Protein AF-A0A3D2ENX6-F1 (afdb_monomer_lite)

Sequence (93 aa):
MRIFSKSVQDPETINLAERRFDVSVSRLKRARRLTLRIDTNASRVKISAPASVDAELVHGFLERNRPWLERQIAARPELEIVRDGSLIPFRGQ

pLDDT: mean 75.09, std 18.91, range [33.72, 91.25]

Foldseek 3Di:
DDDDPPQLDADQWDQAPNDIAGEAEAADCPDPDWDWDADLQNSYIYIYDHNPDGNVVNVVVCVVCRVVVNVVCVVDPDDDHDDDDDDDDDPDD

Secondary structure (DSSP, 8-state):
--------PPP-EEEETTEEEEEEEEEETT--S-EEEEETTTTEEEEEEETTS-HHHHHHHHHHTHHHHHHHHHHS-------S---------

Structure (mmCIF, N/CA/C/O backbone):
data_AF-A0A3D2ENX6-F1
#
_entry.id   AF-A0A3D2ENX6-F1
#
loop_
_atom_site.group_PDB
_atom_site.id
_atom_site.type_symbol
_atom_site.label_atom_id
_atom_site.label_alt_id
_atom_site.label_comp_id
_atom_site.label_asym_id
_atom_site.label_entity_id
_atom_site.label_seq_id
_atom_site.pdbx_PDB_ins_code
_atom_site.Cartn_x
_atom_site.Cartn_y
_atom_site.Cartn_z
_atom_site.occupancy
_atom_site.B_iso_or_equiv
_atom_site.auth_seq_id
_atom_site.auth_comp_id
_atom_site.auth_asym_id
_atom_site.auth_atom_id
_atom_site.pdbx_PDB_model_num
ATOM 1 N N . MET A 1 1 ? -1.071 -5.110 -37.834 1.00 35.78 1 MET A N 1
ATOM 2 C CA . MET A 1 1 ? -2.110 -5.206 -36.788 1.00 35.78 1 MET A CA 1
ATOM 3 C C . MET A 1 1 ? -1.449 -4.970 -35.429 1.00 35.78 1 MET A C 1
ATOM 5 O O . MET A 1 1 ? -0.865 -5.891 -34.881 1.00 35.78 1 MET A O 1
ATOM 9 N N . ARG A 1 2 ? -1.397 -3.722 -34.940 1.00 39.34 2 ARG A N 1
ATOM 10 C CA . ARG A 1 2 ? -0.836 -3.395 -33.615 1.00 39.34 2 ARG A CA 1
ATOM 11 C C . ARG A 1 2 ? -2.001 -3.341 -32.634 1.00 39.34 2 ARG A C 1
ATOM 13 O O . ARG A 1 2 ? -2.753 -2.377 -32.615 1.00 39.34 2 ARG A O 1
ATOM 20 N N . ILE A 1 3 ? -2.187 -4.441 -31.920 1.00 49.38 3 ILE A N 1
ATOM 21 C CA . ILE A 1 3 ? -3.139 -4.574 -30.818 1.00 49.38 3 ILE A CA 1
ATOM 22 C C . ILE A 1 3 ? -2.800 -3.522 -29.760 1.00 49.38 3 ILE A C 1
ATOM 24 O O . ILE A 1 3 ? -1.647 -3.382 -29.362 1.00 49.38 3 ILE A O 1
ATOM 28 N N . PHE A 1 4 ? -3.810 -2.745 -29.387 1.00 45.41 4 PHE A N 1
ATOM 29 C CA . PHE A 1 4 ? -3.758 -1.637 -28.447 1.00 45.41 4 PHE A CA 1
ATOM 30 C C . PHE A 1 4 ? -3.055 -2.045 -27.147 1.00 45.41 4 PHE A C 1
ATOM 32 O O . PHE A 1 4 ? -3.607 -2.801 -26.347 1.00 45.41 4 PHE A O 1
ATOM 39 N N . SER A 1 5 ? -1.845 -1.529 -26.925 1.00 45.88 5 SER A N 1
ATOM 40 C CA . SER A 1 5 ? -1.181 -1.576 -25.626 1.00 45.88 5 SER A CA 1
ATOM 41 C C . SER A 1 5 ? -2.014 -0.743 -24.660 1.00 45.88 5 SER A C 1
ATOM 43 O O . SER A 1 5 ? -1.860 0.474 -24.580 1.00 45.88 5 SER A O 1
ATOM 45 N N . LYS A 1 6 ? -2.960 -1.374 -23.964 1.00 50.25 6 LYS A N 1
ATOM 46 C CA . LYS A 1 6 ? -3.630 -0.758 -22.825 1.00 50.25 6 LYS A CA 1
ATOM 47 C C . LYS A 1 6 ? -2.527 -0.483 -21.807 1.00 50.25 6 LYS A C 1
ATOM 49 O O . LYS A 1 6 ? -2.043 -1.419 -21.182 1.00 50.25 6 LYS A O 1
ATOM 54 N N . SER A 1 7 ? -2.060 0.763 -21.721 1.00 58.69 7 SER A N 1
ATOM 55 C CA . SER A 1 7 ? -1.081 1.184 -20.721 1.00 58.69 7 SER A CA 1
ATOM 56 C C . SER A 1 7 ? -1.655 0.841 -19.352 1.00 58.69 7 SER A C 1
ATOM 58 O O . SER A 1 7 ? -2.559 1.522 -18.874 1.00 58.69 7 SER A O 1
ATOM 60 N N . VAL A 1 8 ? -1.205 -0.268 -18.764 1.00 68.50 8 VAL A N 1
ATOM 61 C CA . VAL A 1 8 ? -1.619 -0.659 -17.419 1.00 68.50 8 VAL A CA 1
ATOM 62 C C . VAL A 1 8 ? -0.996 0.373 -16.495 1.00 68.50 8 VAL A C 1
ATOM 64 O O . VAL A 1 8 ? 0.224 0.446 -16.361 1.00 68.50 8 VAL A O 1
ATOM 67 N N . GLN A 1 9 ? -1.836 1.240 -15.946 1.00 83.44 9 GLN A N 1
ATOM 68 C CA . GLN A 1 9 ? -1.423 2.236 -14.971 1.00 83.44 9 GLN A CA 1
ATOM 69 C C . GLN A 1 9 ? -1.404 1.608 -13.580 1.00 83.44 9 GLN A C 1
ATOM 71 O O . GLN A 1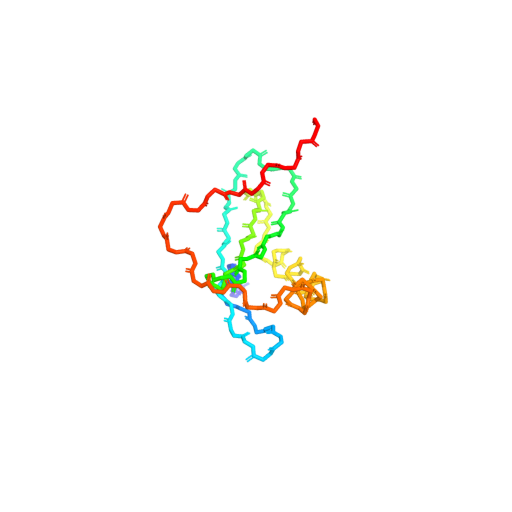 9 ? -2.099 0.625 -13.300 1.00 83.44 9 GLN A O 1
ATOM 76 N N . ASP A 1 10 ? -0.567 2.176 -12.719 1.00 86.56 10 ASP A N 1
ATOM 77 C CA . ASP A 1 10 ? -0.528 1.810 -11.313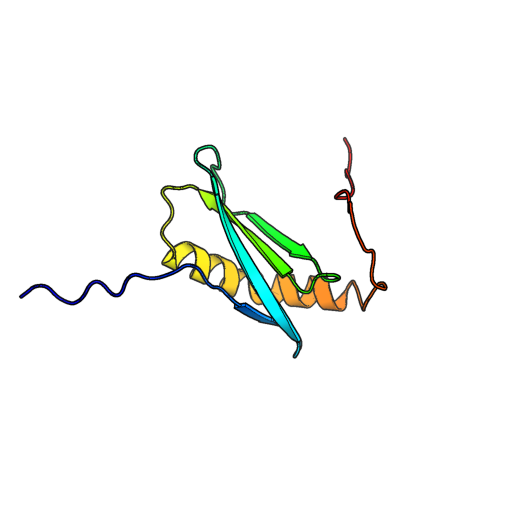 1.00 86.56 10 ASP A CA 1
ATOM 78 C C . ASP A 1 10 ? -1.906 2.034 -10.660 1.00 86.56 10 ASP A C 1
ATOM 80 O O . ASP A 1 10 ? -2.618 2.965 -11.042 1.00 86.56 10 ASP A O 1
ATOM 84 N N . PRO A 1 11 ? -2.316 1.181 -9.706 1.00 85.44 11 PRO A N 1
ATOM 85 C CA . PRO A 1 11 ? -3.579 1.366 -9.006 1.00 85.44 11 PRO A CA 1
ATOM 86 C C . PRO A 1 11 ? -3.558 2.687 -8.234 1.00 85.44 11 PRO A C 1
ATOM 88 O O . PRO A 1 11 ? -2.614 2.953 -7.492 1.00 85.44 11 PRO A O 1
ATOM 91 N N . GLU A 1 12 ? -4.610 3.488 -8.395 1.00 88.88 12 GLU A N 1
ATOM 92 C CA . GLU A 1 12 ? -4.760 4.786 -7.722 1.00 88.88 12 GLU A CA 1
ATOM 93 C C . GLU A 1 12 ? -5.566 4.679 -6.426 1.00 88.88 12 GLU A C 1
ATOM 95 O O . GLU A 1 12 ? -5.374 5.468 -5.509 1.00 88.88 12 GLU A O 1
ATOM 100 N N . THR A 1 13 ? -6.472 3.701 -6.321 1.00 89.81 13 THR A N 1
ATOM 101 C CA . THR A 1 13 ? -7.314 3.493 -5.133 1.00 89.81 13 THR A CA 1
ATOM 102 C C . THR A 1 13 ? -7.629 2.014 -4.915 1.00 89.81 13 THR A C 1
ATOM 104 O O . THR A 1 13 ? -7.577 1.209 -5.844 1.00 89.81 13 THR A O 1
ATOM 107 N N . ILE A 1 14 ? -7.968 1.651 -3.677 1.00 88.56 14 ILE A N 1
ATOM 108 C CA . ILE A 1 14 ? -8.453 0.317 -3.303 1.00 88.56 14 ILE A CA 1
ATOM 109 C C . ILE A 1 14 ? -9.539 0.416 -2.227 1.00 88.56 14 ILE A C 1
ATOM 111 O O . ILE A 1 14 ? -9.457 1.256 -1.333 1.00 88.56 14 ILE A O 1
ATOM 115 N N . ASN A 1 15 ? -10.551 -0.454 -2.291 1.00 90.25 15 ASN A N 1
ATOM 116 C CA . ASN A 1 15 ? -11.591 -0.549 -1.262 1.00 90.25 15 ASN A CA 1
ATOM 117 C C . ASN A 1 15 ? -11.299 -1.725 -0.311 1.00 90.25 15 ASN A C 1
ATOM 119 O O . ASN A 1 15 ? -11.224 -2.887 -0.735 1.00 90.25 15 ASN A O 1
ATOM 123 N N . LEU A 1 16 ? -11.143 -1.417 0.976 1.00 85.19 16 LEU A N 1
ATOM 124 C CA . LEU A 1 16 ? -10.762 -2.342 2.045 1.00 85.19 16 LEU A CA 1
ATOM 125 C C . LEU A 1 16 ? -11.690 -2.128 3.241 1.00 85.19 16 LEU A C 1
ATOM 127 O O . LEU A 1 16 ? -11.825 -0.988 3.680 1.00 85.19 16 LEU A O 1
ATOM 131 N N . ALA A 1 17 ? -12.297 -3.192 3.779 1.00 82.69 17 ALA A N 1
ATOM 132 C CA . ALA A 1 17 ? -13.198 -3.097 4.938 1.00 82.69 17 ALA A CA 1
ATOM 133 C C . ALA A 1 17 ? -14.227 -1.944 4.820 1.00 82.69 17 ALA A C 1
ATOM 135 O O . ALA A 1 17 ? -14.348 -1.113 5.715 1.00 82.69 17 ALA A O 1
ATOM 136 N N . GLU A 1 18 ? -14.893 -1.849 3.660 1.00 82.38 18 GLU A N 1
ATOM 137 C CA . GLU A 1 18 ? -15.892 -0.812 3.320 1.00 82.38 18 GLU A CA 1
ATOM 138 C C . GLU A 1 18 ? -15.375 0.641 3.290 1.00 82.38 18 GLU A C 1
ATOM 140 O O . GLU A 1 18 ? -16.144 1.585 3.121 1.00 82.38 18 GLU A O 1
ATOM 145 N N . ARG A 1 19 ? -14.056 0.839 3.369 1.00 83.00 19 ARG A N 1
ATOM 146 C CA . ARG A 1 19 ? -13.394 2.144 3.268 1.00 83.00 19 ARG A CA 1
ATOM 147 C C . ARG A 1 19 ? -12.565 2.232 1.993 1.00 83.00 19 ARG A C 1
ATOM 149 O O . ARG A 1 19 ? -11.944 1.259 1.564 1.00 83.00 19 ARG A O 1
ATOM 156 N N . ARG A 1 20 ? -12.519 3.423 1.396 1.00 86.94 20 ARG A N 1
ATOM 157 C CA . ARG A 1 20 ? -11.642 3.714 0.258 1.00 86.94 20 ARG A CA 1
ATOM 158 C C . ARG A 1 20 ? -10.279 4.175 0.758 1.00 86.94 20 ARG A C 1
ATOM 160 O O . ARG A 1 20 ? -10.204 5.067 1.597 1.00 86.94 20 ARG A O 1
ATOM 167 N N . PHE A 1 21 ? -9.227 3.591 0.200 1.00 87.94 21 PHE A N 1
ATOM 168 C CA . PHE A 1 21 ? -7.848 3.985 0.434 1.00 87.94 21 PHE A CA 1
ATOM 169 C C . PHE A 1 21 ? -7.210 4.484 -0.861 1.00 87.94 21 PHE A C 1
ATOM 171 O O . PHE A 1 21 ? -7.325 3.833 -1.901 1.00 87.94 21 PHE A O 1
ATOM 178 N N . ASP A 1 22 ? -6.495 5.600 -0.782 1.00 90.56 22 ASP A N 1
ATOM 179 C CA . ASP A 1 22 ? -5.636 6.088 -1.861 1.00 90.56 22 ASP A CA 1
ATOM 180 C C . ASP A 1 22 ? -4.398 5.203 -1.980 1.00 90.56 22 ASP A C 1
ATOM 182 O O . ASP A 1 22 ? -3.734 4.918 -0.984 1.00 90.56 22 ASP A O 1
ATOM 186 N N . VAL A 1 23 ? -4.045 4.788 -3.189 1.00 90.69 23 VAL A N 1
ATOM 187 C CA . VAL A 1 23 ? -2.860 3.976 -3.455 1.00 90.69 23 VAL A CA 1
ATOM 188 C C . VAL A 1 23 ? -1.795 4.853 -4.099 1.00 90.69 23 VAL A C 1
ATOM 190 O O . VAL A 1 23 ? -1.992 5.468 -5.139 1.00 90.69 23 VAL A O 1
ATOM 193 N N . SER A 1 24 ? -0.629 4.920 -3.466 1.00 89.75 24 SER A N 1
ATOM 194 C CA . SER A 1 24 ? 0.531 5.636 -3.992 1.00 89.75 24 SER A CA 1
ATOM 195 C C . SER A 1 24 ? 1.633 4.648 -4.336 1.00 89.75 24 SER A C 1
ATOM 197 O O . SER A 1 24 ? 2.195 4.003 -3.445 1.00 89.75 24 SER A O 1
ATOM 199 N N . VAL A 1 25 ? 1.981 4.555 -5.618 1.00 88.88 25 VAL A N 1
ATOM 200 C CA . VAL A 1 25 ? 3.057 3.680 -6.092 1.00 88.88 25 VAL A CA 1
ATOM 201 C C . VAL A 1 25 ? 4.329 4.489 -6.323 1.00 88.88 25 VAL A C 1
ATOM 203 O O . VAL A 1 25 ? 4.396 5.373 -7.169 1.00 88.88 25 VAL A O 1
ATOM 206 N N . SER A 1 26 ? 5.371 4.187 -5.554 1.00 88.38 26 SER A N 1
ATOM 207 C CA . SER A 1 26 ? 6.703 4.770 -5.713 1.00 88.38 26 SER A CA 1
ATOM 208 C C . SER A 1 26 ? 7.611 3.820 -6.485 1.00 88.38 26 SER A C 1
ATOM 210 O O . SER A 1 26 ? 7.945 2.733 -6.004 1.00 88.38 26 SER A O 1
ATOM 212 N N . ARG A 1 27 ? 8.047 4.255 -7.671 1.00 87.44 27 ARG A N 1
ATOM 213 C CA . ARG A 1 27 ? 8.980 3.525 -8.539 1.00 87.44 27 ARG A CA 1
ATOM 214 C C . ARG A 1 27 ? 10.421 3.850 -8.153 1.00 87.44 27 ARG A C 1
ATOM 216 O O . ARG A 1 27 ? 10.927 4.935 -8.426 1.00 87.44 27 ARG A O 1
ATOM 223 N N . LEU A 1 28 ? 11.096 2.911 -7.498 1.00 85.69 28 LEU A N 1
ATOM 224 C CA . LEU A 1 28 ? 12.437 3.112 -6.950 1.00 85.69 28 LEU A CA 1
ATOM 225 C C . LEU A 1 28 ? 13.477 2.335 -7.764 1.00 85.69 28 LEU A C 1
ATOM 227 O O . LEU A 1 28 ? 13.425 1.110 -7.850 1.00 85.69 28 LEU A O 1
ATOM 231 N N . LYS A 1 29 ? 14.489 3.033 -8.298 1.00 85.00 29 LYS A N 1
ATOM 232 C CA . LYS A 1 29 ? 15.577 2.417 -9.089 1.00 85.00 29 LYS A CA 1
ATOM 233 C C . LYS A 1 29 ? 16.420 1.407 -8.298 1.00 85.00 29 LYS A C 1
ATOM 235 O O . LYS A 1 29 ? 16.980 0.492 -8.883 1.00 85.00 29 LYS A O 1
ATOM 240 N N . ARG A 1 30 ? 16.525 1.582 -6.975 1.00 85.12 30 ARG A N 1
ATOM 241 C CA . ARG A 1 30 ? 17.315 0.713 -6.078 1.00 85.12 30 ARG A CA 1
ATOM 242 C C . ARG A 1 30 ? 16.477 -0.333 -5.339 1.00 85.12 30 ARG A C 1
ATOM 244 O O . ARG A 1 30 ? 17.038 -1.147 -4.608 1.00 85.12 30 ARG A O 1
ATOM 251 N N . ALA A 1 31 ? 15.149 -0.312 -5.480 1.00 83.00 31 ALA A N 1
ATOM 252 C CA . ALA A 1 31 ? 14.319 -1.327 -4.846 1.00 83.00 31 ALA A CA 1
ATOM 253 C C . ALA A 1 31 ? 14.519 -2.668 -5.553 1.00 83.00 31 ALA A C 1
ATOM 255 O O . ALA A 1 31 ? 14.492 -2.749 -6.776 1.00 83.00 31 ALA A O 1
ATOM 256 N N . ARG A 1 32 ? 14.705 -3.727 -4.764 1.00 84.12 32 ARG A N 1
ATOM 257 C CA . ARG A 1 32 ? 14.840 -5.108 -5.258 1.00 84.12 32 ARG A CA 1
ATOM 2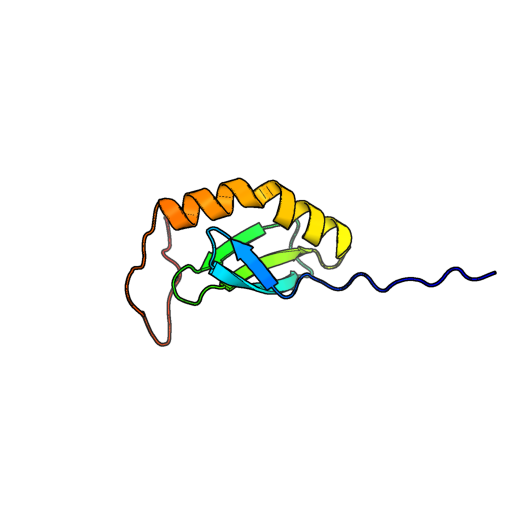58 C C . ARG A 1 32 ? 13.602 -5.959 -4.976 1.00 84.12 32 ARG A C 1
ATOM 260 O O . ARG A 1 32 ? 13.559 -7.119 -5.359 1.00 84.12 32 ARG A O 1
ATOM 267 N N . ARG A 1 33 ? 12.633 -5.412 -4.237 1.00 85.81 33 ARG A N 1
ATOM 268 C CA . ARG A 1 33 ? 11.460 -6.117 -3.708 1.00 85.81 33 ARG A CA 1
ATOM 269 C C . ARG A 1 33 ? 10.251 -5.192 -3.779 1.00 85.81 33 ARG A C 1
ATOM 271 O O . ARG A 1 33 ? 10.415 -3.981 -3.636 1.00 85.81 33 ARG A O 1
ATOM 278 N N . LEU A 1 34 ? 9.066 -5.771 -3.944 1.00 85.00 34 LEU A N 1
ATOM 279 C CA . LEU A 1 34 ? 7.804 -5.068 -3.735 1.00 85.00 34 LEU A CA 1
ATOM 280 C C . LEU A 1 34 ? 7.541 -4.955 -2.234 1.00 85.00 34 LEU A C 1
ATOM 282 O O . LEU A 1 34 ? 7.744 -5.909 -1.482 1.00 85.00 34 LEU A O 1
ATOM 286 N N . THR A 1 35 ? 7.129 -3.779 -1.777 1.00 87.56 35 THR A N 1
ATOM 287 C CA . THR A 1 35 ? 6.761 -3.562 -0.373 1.00 87.56 35 THR A CA 1
ATOM 288 C C . THR A 1 35 ? 5.438 -2.830 -0.297 1.00 87.56 35 THR A C 1
ATOM 290 O O . THR A 1 35 ? 5.234 -1.854 -1.013 1.00 87.56 35 THR A O 1
ATOM 293 N N . LEU A 1 36 ? 4.569 -3.296 0.595 1.00 86.50 36 LEU A N 1
ATOM 294 C CA . LEU A 1 36 ? 3.269 -2.710 0.880 1.00 86.50 36 LEU A CA 1
ATOM 295 C C . LEU A 1 36 ? 3.298 -2.079 2.267 1.00 86.50 36 LEU A C 1
ATOM 297 O O . LEU A 1 36 ? 3.799 -2.677 3.220 1.00 86.50 36 LEU A O 1
ATOM 301 N N . ARG A 1 37 ? 2.762 -0.871 2.386 1.00 84.94 37 ARG A N 1
ATOM 302 C CA . ARG A 1 37 ? 2.538 -0.206 3.668 1.00 84.94 37 ARG A CA 1
ATOM 303 C C . ARG A 1 37 ? 1.128 0.352 3.681 1.00 84.94 37 ARG A C 1
ATOM 305 O O . ARG A 1 37 ? 0.690 0.907 2.681 1.00 84.94 37 ARG A O 1
ATOM 312 N N . ILE A 1 38 ? 0.448 0.224 4.810 1.00 82.12 38 ILE A N 1
ATOM 313 C CA . ILE A 1 38 ? -0.862 0.826 5.030 1.00 82.12 38 ILE A CA 1
ATOM 314 C C . ILE A 1 38 ? -0.744 1.922 6.079 1.00 82.12 38 ILE A C 1
ATOM 316 O O . ILE A 1 38 ? -0.130 1.741 7.129 1.00 82.12 38 ILE A O 1
ATOM 320 N N . ASP A 1 39 ? -1.330 3.057 5.748 1.00 82.06 39 ASP A N 1
ATOM 321 C CA . ASP A 1 39 ? -1.531 4.206 6.602 1.00 82.06 39 ASP A CA 1
ATOM 322 C C . ASP A 1 39 ? -3.035 4.302 6.862 1.00 82.06 39 ASP A C 1
ATOM 324 O O . ASP A 1 39 ? -3.811 4.760 6.020 1.00 82.06 39 ASP A O 1
ATOM 328 N N . THR A 1 40 ? -3.465 3.764 8.001 1.00 74.75 40 THR A N 1
ATOM 329 C CA . THR A 1 40 ? -4.880 3.757 8.390 1.00 74.75 40 THR A CA 1
ATOM 330 C C . THR A 1 40 ? -5.377 5.149 8.771 1.00 74.75 40 THR A C 1
ATOM 332 O O . THR A 1 40 ? -6.574 5.391 8.690 1.00 74.75 40 THR A O 1
ATOM 335 N N . ASN A 1 41 ? -4.475 6.072 9.122 1.00 72.38 41 ASN A N 1
ATOM 336 C CA . ASN A 1 41 ? -4.817 7.442 9.495 1.00 72.38 41 ASN A CA 1
ATOM 337 C C . ASN A 1 41 ? -5.118 8.295 8.256 1.00 72.38 41 ASN A C 1
ATOM 339 O O . ASN A 1 41 ? -6.184 8.892 8.141 1.00 72.38 41 ASN A O 1
ATOM 343 N N . ALA A 1 42 ? -4.215 8.280 7.275 1.00 76.50 42 ALA A N 1
ATOM 344 C CA . ALA A 1 42 ? -4.384 9.001 6.017 1.00 76.50 42 ALA A CA 1
ATOM 345 C C . ALA A 1 42 ? -5.262 8.252 4.998 1.00 76.50 42 ALA A C 1
ATOM 347 O O . ALA A 1 42 ? -5.370 8.701 3.858 1.00 76.50 42 ALA A O 1
ATOM 348 N N . SER A 1 43 ? -5.828 7.096 5.376 1.00 83.06 43 SER A N 1
ATOM 349 C CA . SER A 1 43 ? -6.507 6.158 4.471 1.00 83.06 43 SER A CA 1
ATOM 350 C C . SER A 1 43 ? -5.703 5.951 3.182 1.00 83.06 43 SER A C 1
ATOM 352 O O . SER A 1 43 ? -6.203 6.105 2.072 1.00 83.06 43 SER A O 1
ATOM 354 N N . ARG A 1 44 ? -4.408 5.644 3.329 1.00 85.19 44 ARG A N 1
ATOM 355 C CA . ARG A 1 44 ? -3.469 5.542 2.209 1.00 85.19 44 ARG A CA 1
ATOM 356 C C . ARG A 1 44 ? -2.687 4.240 2.242 1.00 85.19 44 ARG A C 1
ATOM 358 O O . ARG A 1 44 ? -2.133 3.847 3.259 1.00 85.19 44 ARG A O 1
ATOM 365 N N . VAL A 1 45 ? -2.560 3.596 1.096 1.00 87.75 45 VAL A N 1
ATOM 366 C CA . VAL A 1 45 ? -1.699 2.440 0.875 1.00 87.75 45 VAL A CA 1
ATOM 367 C C . VAL A 1 45 ? -0.508 2.889 0.037 1.00 87.75 45 VAL A C 1
ATOM 369 O O . VAL A 1 45 ? -0.655 3.451 -1.041 1.00 87.75 45 VAL A O 1
ATOM 372 N N . LYS A 1 46 ? 0.706 2.658 0.529 1.00 89.88 46 LYS A N 1
ATOM 373 C CA . LYS A 1 46 ? 1.944 2.968 -0.190 1.00 89.88 46 LYS A CA 1
ATOM 374 C C . LYS A 1 46 ? 2.561 1.678 -0.703 1.00 89.88 46 LYS A C 1
ATOM 376 O O . LYS A 1 46 ? 2.872 0.782 0.084 1.00 89.88 46 LYS A O 1
ATOM 381 N N . ILE A 1 47 ? 2.797 1.615 -2.006 1.00 89.38 47 ILE A N 1
ATOM 382 C CA . ILE A 1 47 ? 3.523 0.523 -2.646 1.00 89.38 47 ILE A CA 1
ATOM 383 C C . ILE A 1 47 ? 4.877 1.050 -3.092 1.00 89.38 47 ILE A C 1
ATOM 385 O O . ILE A 1 47 ? 4.975 2.052 -3.792 1.00 89.38 47 ILE A O 1
ATOM 389 N N . SER A 1 48 ? 5.947 0.377 -2.693 1.00 89.44 48 SER A N 1
ATOM 390 C CA . SER A 1 48 ? 7.274 0.608 -3.258 1.00 89.44 48 SER A CA 1
ATOM 391 C C . SER A 1 48 ? 7.573 -0.508 -4.244 1.00 89.44 48 SER A C 1
ATOM 393 O O . SER A 1 48 ? 7.600 -1.675 -3.853 1.00 89.44 48 SER A O 1
ATOM 395 N N . ALA A 1 49 ? 7.790 -0.151 -5.507 1.00 88.50 49 ALA A N 1
ATOM 396 C CA . ALA A 1 49 ? 8.059 -1.094 -6.582 1.00 88.50 49 ALA A CA 1
ATOM 397 C C . ALA A 1 49 ? 9.403 -0.786 -7.259 1.00 88.50 49 ALA A C 1
ATOM 399 O O . ALA A 1 49 ? 9.741 0.388 -7.444 1.00 88.50 49 ALA A O 1
ATOM 400 N N . PRO A 1 50 ? 10.181 -1.810 -7.653 1.00 90.50 50 PRO A N 1
ATOM 401 C CA . PRO A 1 50 ? 11.308 -1.621 -8.557 1.00 90.50 50 PRO A CA 1
ATOM 402 C C . PRO A 1 50 ? 10.864 -0.942 -9.858 1.00 90.50 50 PRO A C 1
ATOM 404 O O . PRO A 1 50 ? 9.758 -1.174 -10.349 1.00 90.50 50 PRO A O 1
ATOM 407 N N . ALA A 1 51 ? 11.743 -0.124 -10.441 1.00 86.62 51 ALA A N 1
ATOM 408 C CA . ALA A 1 51 ? 11.460 0.562 -11.705 1.00 86.62 51 ALA A CA 1
ATOM 409 C C . ALA A 1 51 ? 11.236 -0.402 -12.890 1.00 86.62 51 ALA A C 1
ATOM 411 O O . ALA A 1 51 ? 10.579 -0.028 -13.850 1.00 86.62 51 ALA A O 1
ATOM 412 N N . SER A 1 52 ? 11.768 -1.625 -12.811 1.00 86.19 52 SER A N 1
ATOM 413 C CA . SER A 1 52 ? 11.646 -2.666 -13.839 1.00 86.19 52 SER A CA 1
ATOM 414 C C . SER A 1 52 ? 10.400 -3.546 -13.704 1.00 86.19 52 SER A C 1
ATOM 416 O O . SER A 1 52 ? 10.231 -4.463 -14.495 1.00 86.19 52 SER A O 1
ATOM 418 N N . VAL A 1 53 ? 9.591 -3.358 -12.659 1.00 86.81 53 VAL A N 1
ATOM 419 C CA . VAL A 1 53 ? 8.379 -4.157 -12.433 1.00 86.81 53 VAL A CA 1
ATOM 420 C C . VAL A 1 53 ? 7.216 -3.517 -13.179 1.00 86.81 53 VAL A C 1
ATOM 422 O O . VAL A 1 53 ? 7.049 -2.305 -13.118 1.00 86.81 53 VAL A O 1
ATOM 425 N N . ASP A 1 54 ? 6.371 -4.304 -13.830 1.00 88.31 54 ASP A N 1
ATOM 426 C CA . ASP A 1 54 ? 5.195 -3.771 -14.516 1.00 88.31 54 ASP A CA 1
ATOM 427 C C . ASP A 1 54 ? 4.065 -3.419 -13.544 1.00 88.31 54 ASP A C 1
ATOM 429 O O . ASP A 1 54 ? 3.962 -3.957 -12.440 1.00 88.31 54 ASP A O 1
ATOM 433 N N . ALA A 1 55 ? 3.183 -2.508 -13.953 1.00 88.06 55 ALA A N 1
ATOM 434 C CA . ALA A 1 55 ? 2.002 -2.156 -13.168 1.00 88.06 55 ALA A CA 1
ATOM 435 C C . ALA A 1 55 ? 1.089 -3.369 -12.915 1.00 88.06 55 ALA A C 1
ATOM 437 O O . ALA A 1 55 ? 0.525 -3.489 -11.834 1.00 88.06 55 ALA A O 1
ATOM 438 N N . GLU A 1 56 ? 1.007 -4.328 -13.840 1.00 88.75 56 GLU A N 1
ATOM 439 C CA . GLU A 1 56 ? 0.221 -5.556 -13.648 1.00 88.75 56 GLU A CA 1
ATOM 440 C C . GLU A 1 56 ? 0.715 -6.391 -12.454 1.00 88.75 56 GLU A C 1
ATOM 442 O O . GLU A 1 56 ? -0.081 -6.879 -11.650 1.00 88.75 56 GLU A O 1
ATOM 447 N N . LEU A 1 57 ? 2.035 -6.484 -12.267 1.00 89.00 57 LEU A N 1
ATOM 448 C CA . LEU A 1 57 ? 2.619 -7.131 -11.091 1.00 89.00 57 LEU A CA 1
ATOM 449 C C . LEU A 1 57 ? 2.337 -6.345 -9.807 1.00 89.00 57 LEU A C 1
ATOM 451 O O . LEU A 1 57 ? 2.153 -6.953 -8.753 1.00 89.00 57 LEU A O 1
ATOM 455 N N . VAL A 1 58 ? 2.276 -5.012 -9.880 1.00 88.75 58 VAL A N 1
ATOM 456 C CA . VAL A 1 58 ? 1.877 -4.159 -8.749 1.00 88.75 58 VAL A CA 1
ATOM 457 C C . VAL A 1 58 ? 0.417 -4.410 -8.366 1.00 88.75 58 VAL A C 1
ATOM 459 O O . VAL A 1 58 ? 0.141 -4.619 -7.186 1.00 88.75 58 VAL A O 1
ATOM 462 N N . HIS A 1 59 ? -0.494 -4.468 -9.342 1.00 90.50 59 HIS A N 1
ATOM 463 C CA . HIS A 1 59 ? -1.900 -4.843 -9.138 1.00 90.50 59 HIS A CA 1
ATOM 464 C C . HIS A 1 59 ? -2.013 -6.232 -8.511 1.00 90.50 59 HIS A C 1
ATOM 466 O O . HIS A 1 59 ? -2.617 -6.393 -7.454 1.00 90.50 59 HIS A O 1
ATOM 472 N N . GLY A 1 60 ? -1.354 -7.232 -9.099 1.00 90.12 60 GLY A N 1
ATOM 473 C CA . GLY A 1 60 ? -1.364 -8.594 -8.571 1.00 90.12 60 GLY A CA 1
ATOM 474 C C . GLY A 1 60 ? -0.782 -8.692 -7.158 1.00 90.12 60 GLY A C 1
ATOM 475 O O . GLY A 1 60 ? -1.258 -9.484 -6.347 1.00 90.12 60 GLY A O 1
ATOM 476 N N . PHE A 1 61 ? 0.232 -7.888 -6.834 1.00 89.31 61 PHE A N 1
ATOM 477 C CA . PHE A 1 61 ? 0.781 -7.808 -5.485 1.00 89.31 61 PHE A CA 1
ATOM 478 C C . PHE A 1 61 ? -0.204 -7.163 -4.507 1.00 89.31 61 PHE A C 1
ATOM 480 O O . PHE A 1 61 ? -0.382 -7.685 -3.407 1.00 89.31 61 PHE A O 1
ATOM 487 N N . LEU A 1 62 ? -0.866 -6.073 -4.898 1.00 89.31 62 LEU A N 1
ATOM 488 C CA . LEU A 1 62 ? -1.873 -5.406 -4.078 1.00 89.31 62 LEU A CA 1
ATOM 489 C C . LEU A 1 62 ? -3.041 -6.349 -3.754 1.00 89.31 62 LEU A C 1
ATOM 491 O O . LEU A 1 62 ? -3.356 -6.541 -2.580 1.00 89.31 62 LEU A O 1
ATOM 495 N N . GLU A 1 63 ? -3.592 -7.021 -4.766 1.00 91.00 63 GLU A N 1
ATOM 496 C CA . GLU A 1 63 ? -4.720 -7.946 -4.607 1.00 91.00 63 GLU A CA 1
ATOM 497 C C . GLU A 1 63 ? -4.367 -9.154 -3.731 1.00 91.00 63 GLU A C 1
ATOM 499 O O . GLU A 1 63 ? -5.109 -9.504 -2.813 1.00 91.00 63 GLU A O 1
ATOM 504 N N . ARG A 1 64 ? -3.190 -9.764 -3.931 1.00 91.25 64 ARG A N 1
ATOM 505 C CA . ARG A 1 64 ? -2.737 -10.898 -3.099 1.00 91.25 64 ARG A CA 1
ATOM 506 C C . ARG A 1 64 ? -2.568 -10.525 -1.628 1.00 91.25 64 ARG A C 1
ATOM 508 O O . ARG A 1 64 ? -2.740 -11.377 -0.761 1.00 91.25 64 ARG A O 1
ATOM 515 N N . ASN A 1 65 ? -2.223 -9.272 -1.342 1.00 89.44 65 ASN A N 1
ATOM 516 C CA . ASN A 1 65 ? -2.037 -8.778 0.020 1.00 89.44 65 ASN A CA 1
ATOM 517 C C . ASN A 1 65 ? -3.297 -8.107 0.591 1.00 89.44 65 ASN A C 1
ATOM 519 O O . ASN A 1 65 ? -3.266 -7.645 1.733 1.00 89.44 65 ASN A O 1
ATOM 523 N N . ARG A 1 66 ? -4.417 -8.090 -0.144 1.00 89.00 66 ARG A N 1
ATOM 524 C CA . ARG A 1 66 ? -5.695 -7.533 0.321 1.00 89.00 66 ARG A CA 1
ATOM 525 C C . ARG A 1 66 ? -6.151 -8.114 1.668 1.00 89.00 66 ARG A C 1
ATOM 527 O O . ARG A 1 66 ? -6.390 -7.316 2.573 1.00 89.00 66 ARG A O 1
ATOM 534 N N . PRO A 1 67 ? -6.137 -9.443 1.901 1.00 88.81 67 PRO A N 1
ATOM 535 C CA . PRO A 1 67 ? -6.524 -9.993 3.202 1.00 88.81 67 PRO A CA 1
ATOM 536 C C . PRO A 1 67 ? -5.591 -9.556 4.339 1.00 88.81 67 PRO A C 1
ATOM 538 O O . PRO A 1 67 ? -6.011 -9.402 5.485 1.00 88.81 67 PRO A O 1
ATOM 541 N N . TRP A 1 68 ? -4.304 -9.345 4.043 1.00 87.75 68 TRP A N 1
ATOM 542 C CA . TRP A 1 68 ? -3.358 -8.820 5.024 1.00 87.75 68 TRP A CA 1
ATOM 543 C C . TRP A 1 68 ? -3.675 -7.360 5.374 1.00 87.75 68 TRP A C 1
ATOM 545 O O . TRP A 1 68 ? -3.677 -7.020 6.556 1.00 87.75 68 TRP A O 1
ATOM 555 N N . LEU A 1 69 ? -4.005 -6.525 4.381 1.00 86.62 69 LEU A N 1
ATOM 556 C CA . LEU A 1 69 ? -4.427 -5.137 4.593 1.00 86.62 69 LEU A CA 1
ATOM 557 C C . LEU A 1 69 ? -5.691 -5.057 5.454 1.00 86.62 69 LEU A C 1
ATOM 559 O O . LEU A 1 69 ? -5.718 -4.306 6.426 1.00 86.62 69 LEU A O 1
ATOM 563 N N . GLU A 1 70 ? -6.702 -5.870 5.151 1.00 87.00 70 GLU A N 1
ATOM 564 C CA . GLU A 1 70 ? -7.950 -5.919 5.921 1.00 87.00 70 GLU A CA 1
ATOM 565 C C . GLU A 1 70 ? -7.699 -6.316 7.380 1.00 87.00 70 GLU A C 1
ATOM 567 O O . GLU A 1 70 ? -8.230 -5.689 8.296 1.00 87.00 70 GLU A O 1
ATOM 572 N N . ARG A 1 71 ? -6.799 -7.278 7.624 1.00 85.44 71 ARG A N 1
ATOM 573 C CA . ARG A 1 71 ? -6.372 -7.636 8.985 1.00 85.44 71 ARG A CA 1
ATOM 574 C C . ARG A 1 71 ? -5.622 -6.506 9.686 1.00 85.44 71 ARG A C 1
ATOM 576 O O . ARG A 1 71 ? -5.787 -6.348 10.890 1.00 85.44 71 ARG A O 1
ATOM 583 N N . GLN A 1 72 ? -4.798 -5.733 8.974 1.00 82.81 72 GLN A N 1
ATOM 584 C CA . GLN A 1 72 ? -4.116 -4.571 9.559 1.00 82.81 72 GLN A CA 1
ATOM 585 C C . GLN A 1 72 ? -5.101 -3.465 9.952 1.00 82.81 72 GLN A C 1
ATOM 587 O O . GLN A 1 72 ? -4.914 -2.853 11.001 1.00 82.81 72 GLN A O 1
ATOM 592 N N . ILE A 1 73 ? -6.148 -3.241 9.151 1.00 81.00 73 ILE A N 1
ATOM 593 C CA . ILE A 1 73 ? -7.229 -2.294 9.467 1.00 81.00 73 ILE A CA 1
ATOM 594 C C . ILE A 1 73 ? -8.007 -2.784 10.690 1.00 81.00 73 ILE A C 1
ATOM 596 O O . ILE A 1 73 ? -8.165 -2.041 11.652 1.00 81.00 73 ILE A O 1
ATOM 600 N N . ALA A 1 74 ? -8.422 -4.053 10.698 1.00 82.62 74 ALA A N 1
ATOM 601 C CA . ALA A 1 74 ? -9.158 -4.637 11.818 1.00 82.62 74 ALA A CA 1
ATOM 602 C C . ALA A 1 74 ? -8.349 -4.639 13.128 1.00 82.62 74 ALA A C 1
ATOM 604 O O . ALA A 1 74 ? -8.908 -4.449 14.203 1.00 82.62 74 ALA A O 1
ATOM 605 N N . ALA A 1 75 ? -7.026 -4.825 13.051 1.00 75.81 75 ALA A N 1
ATOM 606 C CA . ALA A 1 75 ? -6.134 -4.778 14.210 1.00 75.81 75 ALA A CA 1
ATOM 607 C C . ALA A 1 75 ? -5.850 -3.351 14.715 1.00 75.81 75 ALA A C 1
ATOM 609 O O . ALA A 1 75 ? -5.310 -3.191 15.809 1.00 75.81 75 ALA A O 1
ATOM 610 N N . ARG A 1 76 ? -6.159 -2.319 13.922 1.00 67.56 76 ARG A N 1
ATOM 611 C CA . ARG A 1 76 ? -5.959 -0.906 14.267 1.00 67.56 76 ARG A CA 1
ATOM 612 C C . ARG A 1 76 ? -7.231 -0.112 13.959 1.00 67.56 76 ARG A C 1
ATOM 614 O O . ARG A 1 76 ? -7.234 0.668 13.003 1.00 67.56 76 ARG A O 1
ATOM 621 N N . PRO A 1 77 ? -8.300 -0.305 14.750 1.00 57.19 77 PRO A N 1
ATOM 622 C CA . PRO A 1 77 ? -9.485 0.529 14.644 1.00 57.19 77 PRO A CA 1
ATOM 623 C C . PRO A 1 77 ? -9.098 1.970 15.004 1.00 57.19 77 PRO A C 1
ATOM 625 O O . PRO A 1 77 ? -8.679 2.235 16.124 1.00 57.19 77 PRO A O 1
ATOM 628 N N . GLU A 1 78 ? -9.149 2.850 14.003 1.00 54.16 78 GLU A N 1
ATOM 629 C CA . GLU A 1 78 ? -9.164 4.319 14.088 1.00 54.16 78 GLU A CA 1
ATOM 630 C C . GLU A 1 78 ? -8.423 4.931 15.298 1.00 54.16 78 GLU A C 1
ATOM 632 O O . GLU A 1 78 ? -9.039 5.343 16.276 1.00 54.16 78 GLU A O 1
ATOM 637 N N . LEU A 1 79 ? -7.094 5.064 15.229 1.00 48.19 79 LEU A N 1
ATOM 638 C CA . LEU A 1 79 ? -6.428 6.073 16.058 1.00 48.19 79 LEU A CA 1
ATOM 639 C C . LEU A 1 79 ? -6.401 7.376 15.266 1.00 48.19 79 LEU A C 1
ATOM 641 O O . LEU A 1 79 ? -5.569 7.579 14.378 1.00 48.19 79 LEU A O 1
ATOM 645 N N . GLU A 1 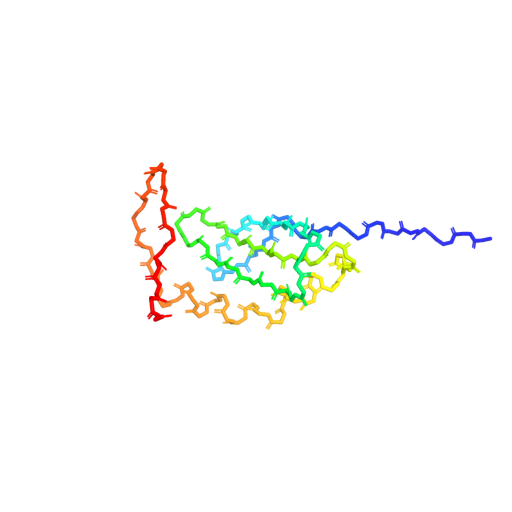80 ? -7.442 8.162 15.534 1.00 44.81 80 GLU A N 1
ATOM 646 C CA . GLU A 1 80 ? -7.406 9.605 15.756 1.00 44.81 80 GLU A CA 1
ATOM 647 C C . GLU A 1 80 ? -6.269 10.341 15.025 1.00 44.81 80 GLU A C 1
ATOM 649 O O . GLU A 1 80 ? -5.095 10.250 15.369 1.00 44.81 80 GLU A O 1
ATOM 654 N N . ILE A 1 81 ? -6.659 11.033 13.954 1.00 42.41 81 ILE A N 1
ATOM 655 C CA . ILE A 1 81 ? -5.962 12.082 13.194 1.00 42.41 81 ILE A CA 1
ATOM 656 C C . ILE A 1 81 ? -4.648 12.568 13.854 1.00 42.41 81 ILE A C 1
ATOM 658 O O . ILE A 1 81 ? -4.665 13.485 14.671 1.00 42.41 81 ILE A O 1
ATOM 662 N N . VAL A 1 82 ? -3.491 12.036 13.434 1.00 40.66 82 VAL A N 1
ATOM 663 C CA . VAL A 1 82 ? -2.188 12.642 13.757 1.00 40.66 82 VAL A CA 1
ATOM 664 C C . VAL A 1 82 ? -1.742 13.444 12.539 1.00 40.66 82 VAL A C 1
ATOM 666 O O . VAL A 1 82 ? -1.194 12.905 11.577 1.00 40.66 82 VAL A O 1
ATOM 669 N N . ARG A 1 83 ? -2.041 14.747 12.564 1.00 36.94 83 ARG A N 1
ATOM 670 C CA . ARG A 1 83 ? -1.613 15.716 11.546 1.00 36.94 83 ARG A CA 1
ATOM 671 C C . ARG A 1 83 ? -0.132 16.087 11.689 1.00 36.94 83 ARG A C 1
ATOM 673 O O . ARG A 1 83 ? 0.394 16.161 12.789 1.00 36.94 83 ARG A O 1
ATOM 680 N N . ASP A 1 84 ? 0.434 16.343 10.509 1.00 33.72 84 ASP A N 1
ATOM 681 C CA . ASP A 1 84 ? 1.712 16.948 10.105 1.00 33.72 84 ASP A CA 1
ATOM 682 C C . ASP A 1 84 ? 3.026 16.487 10.773 1.00 33.72 84 ASP A C 1
ATOM 684 O O . ASP A 1 84 ? 3.285 16.729 11.946 1.00 33.72 84 ASP A O 1
ATOM 688 N N . GLY A 1 85 ? 3.894 15.845 9.970 1.00 43.44 85 GLY A N 1
ATOM 689 C CA . GLY A 1 85 ? 5.256 15.427 10.352 1.00 43.44 85 GLY A CA 1
ATOM 690 C C . GLY A 1 85 ? 5.451 13.948 10.723 1.00 43.44 85 GLY A C 1
ATOM 691 O O . GLY A 1 85 ? 6.515 13.585 11.221 1.00 43.44 85 GLY A O 1
ATOM 692 N N . SER A 1 86 ? 4.458 13.080 10.501 1.00 33.88 86 SER A N 1
ATOM 693 C CA . SER A 1 86 ? 4.423 11.754 11.141 1.00 33.88 86 SER A CA 1
ATOM 694 C C . SER A 1 86 ? 5.564 10.802 10.730 1.00 33.88 86 SER A C 1
ATOM 696 O O . SER A 1 86 ? 5.616 10.261 9.620 1.00 33.88 86 SER A O 1
ATOM 698 N N . LEU A 1 87 ? 6.479 10.603 11.684 1.00 41.19 87 LEU A N 1
ATOM 699 C CA . LEU A 1 87 ? 7.556 9.618 11.723 1.00 41.19 87 LEU A CA 1
ATOM 700 C C . LEU A 1 87 ? 6.992 8.194 11.815 1.00 41.19 87 LEU A C 1
ATOM 702 O O . LEU A 1 87 ? 6.149 7.879 12.652 1.00 41.19 87 LEU A O 1
ATOM 706 N N . ILE A 1 88 ? 7.515 7.306 10.971 1.00 44.81 88 ILE A N 1
ATOM 707 C CA . ILE A 1 88 ? 7.241 5.867 11.027 1.00 4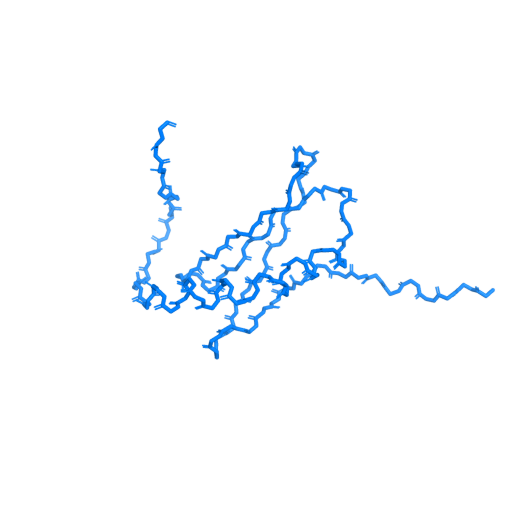4.81 88 ILE A CA 1
ATOM 708 C C . ILE A 1 88 ? 7.911 5.298 12.290 1.00 44.81 88 ILE A C 1
ATOM 710 O O . ILE A 1 88 ? 9.091 5.585 12.502 1.00 44.81 88 ILE A O 1
ATOM 714 N N . PRO A 1 89 ? 7.235 4.464 13.107 1.00 42.38 89 PRO A N 1
ATOM 715 C CA . PRO A 1 89 ? 7.871 3.836 14.258 1.00 42.38 89 PRO A CA 1
ATOM 716 C C . PRO A 1 89 ? 9.041 2.956 13.799 1.00 42.38 89 PRO A C 1
ATOM 718 O O . PRO A 1 89 ? 8.862 1.943 13.117 1.00 42.38 89 PRO A O 1
ATOM 721 N N . PHE A 1 90 ? 10.249 3.371 14.177 1.00 41.72 90 PHE A N 1
ATOM 722 C CA . PHE A 1 90 ? 11.469 2.579 14.106 1.00 41.72 90 PHE A CA 1
ATOM 723 C C . PHE A 1 90 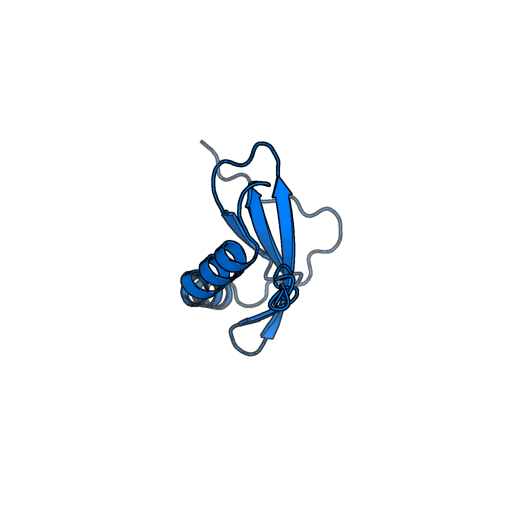? 11.319 1.394 15.065 1.00 41.72 90 PHE A C 1
ATOM 725 O O . PHE A 1 90 ? 11.299 1.568 16.282 1.00 41.72 90 PHE A O 1
ATOM 732 N N . ARG A 1 91 ? 11.167 0.180 14.527 1.00 41.56 91 ARG A N 1
ATOM 733 C CA . ARG A 1 91 ? 11.209 -1.052 15.321 1.00 41.56 91 ARG A CA 1
ATOM 734 C C . ARG A 1 91 ? 12.636 -1.592 15.239 1.00 41.56 91 ARG A C 1
ATOM 736 O O . ARG A 1 91 ? 12.988 -2.228 14.251 1.00 41.56 91 ARG A O 1
ATOM 743 N N . GLY A 1 92 ? 13.451 -1.230 16.229 1.00 54.88 92 GLY A N 1
ATOM 744 C CA . GLY A 1 92 ? 14.863 -1.599 16.315 1.00 54.88 92 GLY A CA 1
ATOM 745 C C . GLY A 1 92 ? 15.082 -3.103 16.484 1.00 54.88 92 GLY A C 1
ATOM 746 O O . GLY A 1 92 ? 14.336 -3.760 17.211 1.00 54.88 92 GLY A O 1
ATOM 747 N N . GLN A 1 93 ? 16.094 -3.630 15.798 1.00 38.88 93 GLN A N 1
ATOM 748 C CA . GLN A 1 93 ? 17.403 -3.929 16.392 1.00 38.88 93 GLN A CA 1
ATOM 749 C C . GLN A 1 93 ? 18.496 -3.622 15.368 1.00 38.88 93 GLN A C 1
ATOM 751 O O . GLN A 1 93 ? 18.209 -3.778 14.159 1.00 38.88 93 GLN A O 1
#

Radius of gyration: 15.25 Å; chains: 1; bounding box: 33×28×53 Å